Protein AF-A0A0B3XXM5-F1 (afdb_monomer_lite)

Sequence (116 aa):
MPNMNGYQATRAIRAGKAGMMHVNVPIIAMTANAMLGEKEKCLEAGMNDFATKPIIADVLIPKVRQWLVHQVTSLVSTDIIGIQSPALENAKQGIYDENNPPLVDSLLSAIDNEVK

pLDDT: mean 74.06, std 16.95, range [35.16, 96.19]

Secondary structure (DSSP, 8-state):
--SS-HHHHHHHHHTTTT-GGGGG---EEEES---TTHHHHHHHTT--EEEESSP-HHHHHHHHHHHHHHHHHHHHHHHHTT---HHHHHHHTT--BTTB-THHHHHHHHHHHH--

InterPro domains:
  IPR001789 Signal transduction response regulator, receiver domain [PF00072] (1-64)
  IPR001789 Signal transduction response regulator, receiver domain [PS50110] (1-68)
  IPR011006 CheY-like superfamily [SSF52172] (1-68)

Structure (mmCIF, N/CA/C/O backbone):
data_AF-A0A0B3XXM5-F1
#
_entry.id   AF-A0A0B3XXM5-F1
#
loop_
_atom_site.group_PDB
_atom_site.id
_atom_site.type_symbol
_atom_site.label_atom_id
_atom_site.label_alt_id
_atom_site.label_comp_id
_atom_site.label_asym_id
_atom_site.label_entity_id
_atom_site.label_seq_id
_atom_site.pdbx_PDB_ins_code
_atom_site.Cartn_x
_atom_site.Cartn_y
_atom_site.Cartn_z
_atom_site.occupancy
_atom_site.B_iso_or_equiv
_atom_site.auth_seq_id
_atom_site.auth_comp_id
_atom_site.auth_asym_id
_atom_site.auth_atom_id
_atom_site.pdbx_PDB_model_num
ATOM 1 N N . MET A 1 1 ? -10.243 2.191 -10.249 1.00 72.00 1 MET A N 1
ATOM 2 C CA . MET A 1 1 ? -9.319 2.369 -11.385 1.00 72.00 1 MET A CA 1
ATOM 3 C C . MET A 1 1 ? -9.925 1.654 -12.586 1.00 72.00 1 MET A C 1
ATOM 5 O O . MET A 1 1 ? -10.217 0.474 -12.437 1.00 72.00 1 MET A O 1
ATOM 9 N N . PRO A 1 2 ? -10.203 2.356 -13.698 1.00 68.19 2 PRO A N 1
ATOM 10 C CA . PRO A 1 2 ? -10.984 1.807 -14.814 1.00 68.19 2 PRO A CA 1
ATOM 11 C C . PRO A 1 2 ? -10.214 0.813 -15.701 1.00 68.19 2 PRO A C 1
ATOM 13 O O . PRO A 1 2 ? -10.811 -0.143 -16.173 1.00 68.19 2 PRO A O 1
ATOM 16 N N . ASN A 1 3 ? -8.897 0.990 -15.879 1.00 86.56 3 ASN A N 1
ATOM 17 C CA . ASN A 1 3 ? -8.110 0.201 -16.847 1.00 86.56 3 ASN A CA 1
ATOM 18 C C . ASN A 1 3 ? -7.186 -0.852 -16.209 1.00 86.56 3 ASN A C 1
ATOM 20 O O . ASN A 1 3 ? -6.721 -1.763 -16.885 1.00 86.56 3 ASN A O 1
ATOM 24 N N . MET A 1 4 ? -6.877 -0.712 -14.920 1.00 89.25 4 MET A N 1
ATOM 25 C CA . MET A 1 4 ? -5.935 -1.566 -14.196 1.00 89.25 4 MET A CA 1
ATOM 26 C C . MET A 1 4 ? -6.373 -1.661 -12.741 1.00 89.25 4 MET A C 1
ATOM 28 O O . MET A 1 4 ? -6.738 -0.648 -12.148 1.00 89.25 4 MET A O 1
ATOM 32 N N . ASN A 1 5 ? -6.349 -2.851 -12.149 1.00 91.56 5 ASN A N 1
ATOM 33 C CA . ASN A 1 5 ? -6.672 -3.002 -10.730 1.00 91.56 5 ASN A CA 1
ATOM 34 C C . ASN A 1 5 ? -5.430 -2.848 -9.832 1.00 91.56 5 ASN A C 1
ATOM 36 O O . ASN A 1 5 ? -4.294 -2.862 -10.304 1.00 91.56 5 ASN A O 1
ATOM 40 N N . GLY A 1 6 ? -5.655 -2.701 -8.521 1.00 91.62 6 GLY A N 1
ATOM 41 C CA . GLY A 1 6 ? -4.580 -2.506 -7.540 1.00 91.62 6 GLY A CA 1
ATOM 42 C C . GLY A 1 6 ? -3.548 -3.629 -7.559 1.00 91.62 6 GLY A C 1
ATOM 43 O O . GLY A 1 6 ? -2.356 -3.358 -7.557 1.00 91.62 6 GLY A O 1
ATOM 44 N N . TYR A 1 7 ? -3.990 -4.881 -7.680 1.00 92.81 7 TYR A N 1
ATOM 45 C CA . TYR A 1 7 ? -3.093 -6.036 -7.728 1.00 92.81 7 TYR A CA 1
ATOM 46 C C . TYR A 1 7 ? -2.174 -6.026 -8.955 1.00 92.81 7 TYR A C 1
ATOM 48 O O . TYR A 1 7 ? -0.988 -6.331 -8.850 1.00 92.81 7 TYR A O 1
ATOM 56 N N . GLN A 1 8 ? -2.707 -5.675 -10.128 1.00 94.94 8 GLN A N 1
ATOM 57 C CA . GLN A 1 8 ? -1.922 -5.529 -11.356 1.00 94.94 8 GLN A CA 1
ATOM 58 C C . GLN A 1 8 ? -0.911 -4.386 -11.235 1.00 94.94 8 GLN A C 1
ATOM 60 O O . GLN A 1 8 ? 0.246 -4.570 -11.610 1.00 94.94 8 GLN A O 1
ATOM 65 N N . ALA A 1 9 ? -1.327 -3.249 -10.671 1.00 95.06 9 ALA A N 1
ATOM 66 C CA . ALA A 1 9 ? -0.449 -2.107 -10.437 1.00 95.06 9 ALA A CA 1
ATOM 67 C C . ALA A 1 9 ? 0.702 -2.470 -9.486 1.00 95.06 9 ALA A C 1
ATOM 69 O O . ALA A 1 9 ? 1.863 -2.234 -9.811 1.00 95.06 9 ALA A O 1
ATOM 70 N N . THR A 1 10 ? 0.405 -3.130 -8.362 1.00 95.81 10 THR A N 1
ATOM 71 C CA . THR A 1 10 ? 1.423 -3.608 -7.416 1.00 95.81 10 THR A CA 1
ATOM 72 C C . THR A 1 10 ? 2.409 -4.549 -8.093 1.00 95.81 10 THR A C 1
ATOM 74 O O . THR A 1 10 ? 3.611 -4.311 -8.022 1.00 95.81 10 THR A O 1
ATOM 77 N N . ARG A 1 11 ? 1.933 -5.562 -8.828 1.00 96.19 11 ARG A N 1
ATOM 78 C CA . ARG A 1 11 ? 2.827 -6.480 -9.551 1.00 96.19 11 ARG A CA 1
ATOM 79 C C . ARG A 1 11 ? 3.693 -5.763 -10.585 1.00 96.19 11 ARG A C 1
ATOM 81 O O . ARG A 1 11 ? 4.858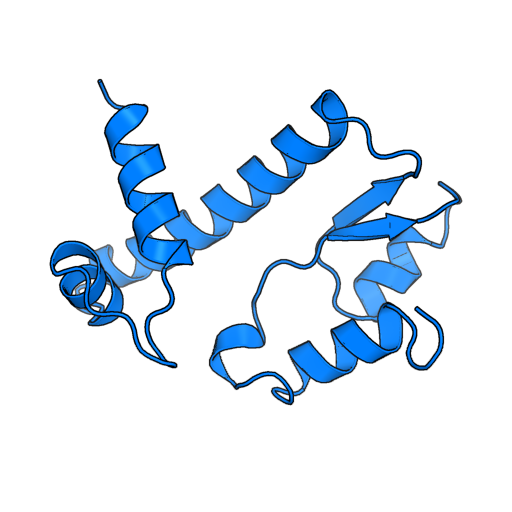 -6.108 -10.737 1.00 96.19 11 ARG A O 1
ATOM 88 N N . ALA A 1 12 ? 3.156 -4.758 -11.276 1.00 95.62 12 ALA A N 1
ATOM 89 C CA . ALA A 1 12 ? 3.925 -3.953 -12.221 1.00 95.62 12 ALA A CA 1
ATOM 90 C C . ALA A 1 12 ? 5.038 -3.150 -11.526 1.00 95.62 12 ALA A C 1
ATOM 92 O O . ALA A 1 12 ? 6.164 -3.131 -12.022 1.00 95.62 12 ALA A O 1
ATOM 93 N N . ILE A 1 13 ? 4.748 -2.545 -10.369 1.00 94.75 13 ILE A N 1
ATOM 94 C CA . ILE A 1 13 ? 5.740 -1.828 -9.553 1.00 94.75 13 ILE A CA 1
ATOM 95 C C . ILE A 1 13 ? 6.829 -2.790 -9.066 1.00 94.75 13 ILE A C 1
ATOM 97 O O . ILE A 1 13 ? 8.009 -2.514 -9.260 1.00 94.75 13 ILE A O 1
ATOM 101 N N . ARG A 1 14 ? 6.449 -3.954 -8.517 1.00 95.38 14 ARG A N 1
ATOM 102 C CA . ARG A 1 14 ? 7.401 -4.991 -8.073 1.00 95.38 14 ARG A CA 1
ATOM 103 C 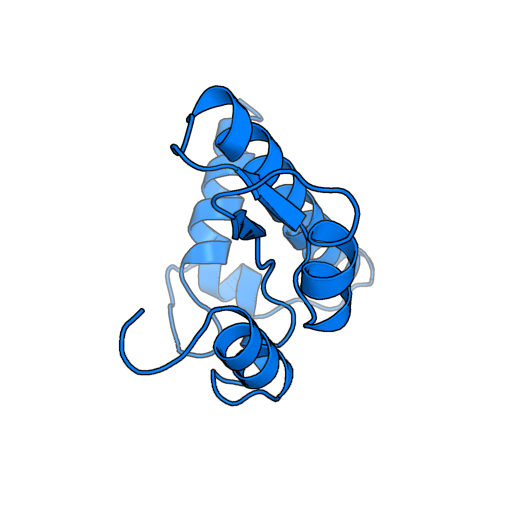C . ARG A 1 14 ? 8.253 -5.552 -9.213 1.00 95.38 14 ARG A C 1
ATOM 105 O O . ARG A 1 14 ? 9.387 -5.942 -8.982 1.00 95.38 14 ARG A O 1
ATOM 112 N N . ALA A 1 15 ? 7.741 -5.543 -10.442 1.00 96.12 15 ALA A N 1
ATOM 113 C CA . ALA A 1 15 ? 8.485 -5.920 -11.642 1.00 96.12 15 ALA A CA 1
ATOM 114 C C . ALA A 1 15 ? 9.361 -4.785 -12.218 1.00 96.12 15 ALA A C 1
ATOM 116 O O . ALA A 1 15 ? 9.892 -4.933 -13.315 1.00 96.12 15 ALA A O 1
ATOM 117 N N . GLY A 1 16 ? 9.468 -3.636 -11.540 1.00 93.56 16 GLY A N 1
ATOM 118 C CA . GLY A 1 16 ? 10.309 -2.515 -11.968 1.00 93.56 16 GLY A CA 1
ATOM 119 C C . GLY A 1 16 ? 9.729 -1.678 -13.109 1.00 93.56 16 GLY A C 1
ATOM 120 O O . GLY A 1 16 ? 10.410 -0.791 -13.616 1.00 93.56 16 GLY A O 1
ATOM 121 N N . LYS A 1 17 ? 8.462 -1.884 -13.504 1.00 93.38 17 LYS A N 1
ATOM 122 C CA . LYS A 1 17 ? 7.824 -1.095 -14.580 1.00 93.38 17 LYS A CA 1
ATOM 123 C C . LYS A 1 17 ? 7.617 0.376 -14.213 1.00 93.38 17 LYS A C 1
ATOM 125 O O . LYS A 1 17 ? 7.402 1.194 -15.097 1.00 93.38 17 LYS A O 1
ATOM 130 N N . ALA A 1 18 ? 7.668 0.690 -12.922 1.00 87.56 18 ALA A N 1
ATOM 131 C CA . ALA A 1 18 ? 7.666 2.053 -12.402 1.00 87.56 18 ALA A CA 1
ATOM 132 C C . ALA A 1 18 ? 9.091 2.606 -12.176 1.00 87.56 18 ALA A C 1
ATOM 134 O O . ALA A 1 18 ? 9.235 3.654 -11.562 1.00 87.56 18 ALA A O 1
ATOM 135 N N . GLY A 1 19 ? 10.139 1.905 -12.625 1.00 86.31 19 GLY A N 1
ATOM 136 C CA . GLY A 1 19 ? 11.543 2.187 -12.309 1.00 86.31 19 GLY A CA 1
ATOM 137 C C . GLY A 1 19 ? 12.075 1.274 -11.200 1.00 86.31 19 GLY A C 1
ATOM 138 O O . GLY A 1 19 ? 11.371 0.980 -10.231 1.00 86.31 19 GLY A O 1
ATOM 139 N N . MET A 1 20 ? 13.323 0.812 -11.339 1.00 85.06 20 MET A N 1
ATOM 140 C CA . MET A 1 20 ? 13.923 -0.199 -10.448 1.00 85.06 20 MET A CA 1
ATOM 141 C C . MET A 1 20 ? 13.989 0.240 -8.983 1.00 85.06 20 MET A C 1
ATOM 143 O O . MET A 1 20 ? 13.786 -0.566 -8.081 1.00 85.06 20 MET A O 1
ATOM 147 N N . MET A 1 21 ? 14.186 1.528 -8.731 1.00 79.50 21 MET A N 1
ATOM 148 C CA . MET A 1 21 ? 14.174 2.093 -7.381 1.00 79.50 21 MET A CA 1
ATOM 149 C C . MET A 1 21 ? 12.829 1.969 -6.650 1.00 79.50 21 MET A C 1
ATOM 151 O O . MET A 1 21 ? 12.790 1.926 -5.423 1.00 79.50 21 MET A O 1
ATOM 155 N N . HIS A 1 22 ? 11.715 1.887 -7.383 1.00 84.94 22 HIS A N 1
ATOM 156 C CA . HIS A 1 22 ? 10.376 1.820 -6.800 1.00 84.94 22 HIS A CA 1
ATOM 157 C C . HIS A 1 22 ? 9.947 0.384 -6.492 1.00 84.94 22 HIS A C 1
ATOM 159 O O . HIS A 1 22 ? 8.898 0.180 -5.884 1.00 84.94 22 HIS A O 1
ATOM 165 N N . VAL A 1 23 ? 10.752 -0.622 -6.854 1.00 89.12 23 VAL A N 1
ATOM 166 C CA . VAL A 1 23 ? 10.442 -2.041 -6.614 1.00 89.12 23 VAL A CA 1
ATOM 167 C C . VAL A 1 23 ? 10.128 -2.309 -5.145 1.00 89.12 23 VAL A C 1
ATOM 169 O O . VAL A 1 23 ? 9.231 -3.095 -4.860 1.00 89.12 23 VAL A O 1
ATOM 172 N N . ASN A 1 24 ? 10.770 -1.597 -4.217 1.00 86.81 24 ASN A N 1
ATOM 173 C CA . ASN A 1 24 ? 10.582 -1.776 -2.775 1.00 86.81 24 ASN A CA 1
ATOM 174 C C . ASN A 1 24 ? 9.731 -0.682 -2.114 1.00 86.81 24 ASN A C 1
ATOM 176 O O . ASN A 1 24 ? 9.670 -0.621 -0.888 1.00 86.81 24 ASN A O 1
ATOM 180 N N . VAL A 1 25 ? 9.059 0.183 -2.886 1.00 88.31 25 VAL A N 1
ATOM 181 C CA . VAL A 1 25 ? 8.204 1.226 -2.301 1.00 88.31 25 VAL A CA 1
ATOM 182 C C . VAL A 1 25 ? 7.098 0.587 -1.442 1.00 88.31 25 VAL A C 1
ATOM 184 O O . VAL A 1 25 ? 6.472 -0.382 -1.898 1.00 88.31 25 VAL A O 1
ATOM 187 N N . PRO A 1 26 ? 6.831 1.075 -0.217 1.00 91.12 26 PRO A N 1
ATOM 188 C CA . PRO A 1 26 ? 5.723 0.572 0.582 1.00 91.12 26 PRO A CA 1
ATOM 189 C C . PRO A 1 26 ? 4.382 0.829 -0.114 1.00 91.12 26 PRO A C 1
ATOM 191 O O . PRO A 1 26 ? 4.088 1.949 -0.526 1.00 91.12 26 PRO A O 1
ATOM 194 N N . ILE A 1 27 ? 3.559 -0.211 -0.247 1.00 93.62 27 ILE A N 1
ATOM 195 C CA . ILE A 1 27 ? 2.233 -0.137 -0.870 1.00 93.62 27 ILE A CA 1
ATOM 196 C C . ILE A 1 27 ? 1.184 -0.555 0.159 1.00 93.62 27 ILE A C 1
ATOM 198 O O . ILE A 1 27 ? 1.149 -1.713 0.575 1.00 93.62 27 ILE A O 1
ATOM 202 N N . ILE A 1 28 ? 0.310 0.378 0.539 1.00 92.44 28 ILE A N 1
ATOM 203 C CA . ILE A 1 28 ? -0.838 0.123 1.419 1.00 92.44 28 ILE A CA 1
ATOM 204 C C . ILE A 1 28 ? -2.090 -0.003 0.546 1.00 92.44 28 ILE A C 1
ATOM 206 O O . ILE A 1 28 ? -2.495 0.943 -0.132 1.00 92.44 28 ILE A O 1
ATOM 210 N N . ALA A 1 29 ? -2.705 -1.181 0.544 1.00 91.69 29 ALA A N 1
ATOM 211 C CA . ALA A 1 29 ? -3.940 -1.445 -0.177 1.00 91.69 29 ALA A CA 1
ATOM 212 C C . ALA A 1 29 ? -5.105 -0.655 0.428 1.00 91.69 29 ALA A C 1
ATOM 214 O O . ALA A 1 29 ? -5.230 -0.565 1.644 1.00 91.69 29 ALA A O 1
ATOM 215 N N . MET A 1 30 ? -6.019 -0.157 -0.403 1.00 89.31 30 MET A N 1
ATOM 216 C CA . MET A 1 30 ? -7.298 0.375 0.073 1.00 89.31 30 MET A CA 1
ATOM 217 C C . MET A 1 30 ? -8.435 -0.527 -0.383 1.00 89.31 30 MET A C 1
ATOM 219 O O . MET A 1 30 ? -8.810 -0.508 -1.560 1.00 89.31 30 MET A O 1
ATOM 223 N N . THR A 1 31 ? -8.998 -1.289 0.546 1.00 83.19 31 THR A N 1
ATOM 224 C CA . THR A 1 31 ? -10.067 -2.253 0.268 1.00 83.19 31 THR A CA 1
ATOM 225 C C . THR A 1 31 ? -11.434 -1.731 0.715 1.00 83.19 31 THR A C 1
ATOM 227 O O . THR A 1 31 ? -11.538 -0.968 1.667 1.00 83.19 31 THR A O 1
ATOM 230 N N . ALA A 1 32 ? -12.500 -2.106 0.005 1.00 80.44 32 ALA A N 1
ATOM 231 C CA . ALA A 1 32 ? -13.873 -1.839 0.436 1.00 80.44 32 ALA A CA 1
ATOM 232 C C . ALA A 1 32 ? -14.374 -2.846 1.488 1.00 80.44 32 ALA A C 1
ATOM 234 O O . ALA A 1 32 ? -15.425 -2.616 2.078 1.00 80.44 32 ALA A O 1
ATOM 235 N N . ASN A 1 33 ? -13.652 -3.946 1.716 1.00 68.62 33 ASN A N 1
ATOM 236 C CA . ASN A 1 33 ? -14.068 -5.029 2.596 1.00 68.62 33 ASN A CA 1
ATOM 237 C C . ASN A 1 33 ? -12.928 -5.407 3.561 1.00 68.62 33 ASN A C 1
ATOM 239 O O . ASN A 1 33 ? -11.762 -5.178 3.276 1.00 68.62 33 ASN A O 1
ATOM 243 N N . ALA A 1 34 ? -13.245 -5.924 4.746 1.00 68.25 34 ALA A N 1
ATOM 244 C CA . ALA A 1 34 ? -12.242 -6.305 5.756 1.00 68.25 34 ALA A CA 1
ATOM 245 C C . ALA A 1 34 ? -12.147 -7.829 5.920 1.00 68.25 34 ALA A C 1
ATOM 247 O O . ALA A 1 34 ? -11.768 -8.329 6.978 1.00 68.25 34 ALA A O 1
ATOM 248 N N . MET A 1 35 ? -12.591 -8.574 4.906 1.00 71.56 35 MET A N 1
ATOM 249 C CA . MET A 1 35 ? -12.788 -10.013 5.025 1.00 71.56 35 MET A CA 1
ATOM 250 C C . MET A 1 35 ? -11.461 -10.766 5.145 1.00 71.56 35 MET A C 1
ATOM 252 O O . MET A 1 35 ? -10.476 -10.455 4.471 1.00 71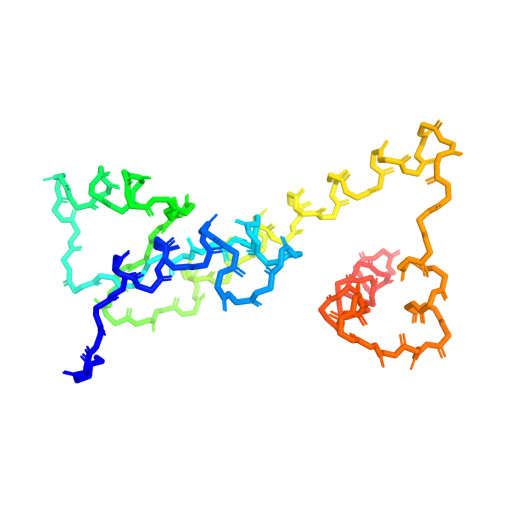.56 35 MET A O 1
ATOM 256 N N . LEU A 1 36 ? -11.485 -11.810 5.976 1.00 66.88 36 LEU A N 1
ATOM 257 C CA . LEU A 1 36 ? -10.441 -12.829 6.063 1.00 66.88 36 LEU A CA 1
ATOM 258 C C . LEU A 1 36 ? -10.201 -13.394 4.647 1.00 66.88 36 LEU A C 1
ATOM 260 O O . LEU A 1 36 ? -11.145 -13.861 4.010 1.00 66.88 36 LEU A O 1
ATOM 264 N N . GLY A 1 37 ? -8.985 -13.289 4.110 1.00 78.62 37 GLY A N 1
ATOM 265 C CA . GLY A 1 37 ? -8.652 -13.654 2.727 1.00 78.62 37 GLY A CA 1
ATOM 266 C C . GLY A 1 37 ? -8.266 -12.472 1.831 1.00 78.62 37 GLY A C 1
ATOM 267 O O . GLY A 1 37 ? -7.504 -12.650 0.880 1.00 78.62 37 GLY A O 1
ATOM 268 N N . GLU A 1 38 ? -8.761 -11.254 2.087 1.00 83.31 38 GLU A N 1
ATOM 269 C CA . GLU A 1 38 ? -8.325 -10.084 1.305 1.00 83.31 38 GLU A CA 1
ATOM 270 C C . GLU A 1 38 ? -6.923 -9.627 1.687 1.00 83.31 38 GLU A C 1
ATOM 272 O O . GLU A 1 38 ? -6.151 -9.221 0.816 1.00 83.31 38 GLU A O 1
ATOM 277 N N . LYS A 1 39 ? -6.574 -9.745 2.971 1.00 83.25 39 LYS A N 1
ATOM 278 C CA . LYS A 1 39 ? -5.221 -9.474 3.454 1.00 83.25 39 LYS A CA 1
ATOM 279 C C . LYS A 1 39 ? -4.211 -10.366 2.734 1.00 83.25 39 LYS A C 1
ATOM 281 O O . LYS A 1 39 ? -3.223 -9.864 2.210 1.00 83.25 39 LYS A O 1
ATOM 286 N N . GLU A 1 40 ? -4.489 -11.661 2.659 1.00 87.88 40 GLU A N 1
ATOM 287 C CA . GLU A 1 40 ? -3.642 -12.665 2.020 1.00 87.88 40 GLU A CA 1
ATOM 288 C C . GLU A 1 40 ? -3.444 -12.344 0.535 1.00 87.88 40 GLU A C 1
ATOM 290 O O . GLU A 1 40 ? -2.309 -12.249 0.079 1.00 87.88 40 GLU A O 1
ATOM 295 N N . LYS A 1 41 ? -4.522 -12.030 -0.194 1.00 89.50 41 LYS A N 1
ATOM 296 C CA . LYS A 1 41 ? -4.443 -11.630 -1.612 1.00 89.50 41 LYS A CA 1
ATOM 297 C C . LYS A 1 41 ? -3.619 -10.360 -1.836 1.00 89.50 41 LYS A C 1
ATOM 299 O O . LYS A 1 41 ? -2.919 -10.244 -2.842 1.00 89.50 41 LYS A O 1
ATOM 304 N N . CYS A 1 42 ? -3.718 -9.383 -0.934 1.00 90.31 42 CYS A N 1
ATOM 305 C CA . CYS A 1 42 ? -2.907 -8.166 -0.991 1.00 90.31 42 CYS A CA 1
ATOM 306 C C . CYS A 1 42 ? -1.421 -8.480 -0.787 1.00 90.31 42 CYS A C 1
ATOM 308 O O . CYS A 1 42 ? -0.590 -8.013 -1.569 1.00 90.31 42 CYS A O 1
ATOM 310 N N . LEU A 1 43 ? -1.096 -9.311 0.205 1.00 89.38 43 LEU A N 1
ATOM 311 C CA . LEU A 1 43 ? 0.277 -9.740 0.477 1.00 89.38 43 LEU A CA 1
ATOM 312 C C . LEU A 1 43 ? 0.856 -10.557 -0.689 1.00 89.38 43 LEU A C 1
ATOM 314 O O . LEU A 1 43 ? 1.954 -10.260 -1.150 1.00 89.38 43 LEU A O 1
ATOM 318 N N . GLU A 1 44 ? 0.098 -11.509 -1.240 1.00 92.75 44 GLU A N 1
ATOM 319 C CA . GLU A 1 44 ? 0.494 -12.309 -2.411 1.00 92.75 44 GLU A CA 1
ATOM 320 C C . GLU A 1 44 ? 0.756 -11.452 -3.656 1.00 92.75 44 GLU A C 1
ATOM 322 O O . GLU A 1 44 ? 1.632 -11.756 -4.465 1.00 92.75 44 GLU A O 1
ATOM 327 N N . ALA A 1 45 ? 0.020 -10.350 -3.824 1.00 93.88 45 ALA A N 1
ATOM 328 C CA . ALA A 1 45 ? 0.265 -9.408 -4.911 1.00 93.88 45 ALA A CA 1
ATOM 329 C C . ALA A 1 45 ? 1.514 -8.533 -4.698 1.00 93.88 45 ALA A C 1
ATOM 331 O O . ALA A 1 45 ? 1.912 -7.835 -5.634 1.00 93.88 45 ALA A O 1
ATOM 332 N N . GLY A 1 46 ? 2.117 -8.560 -3.505 1.00 93.81 46 GLY A N 1
ATOM 333 C CA . GLY A 1 46 ? 3.305 -7.791 -3.133 1.00 93.81 46 GLY A CA 1
ATOM 334 C C . GLY A 1 46 ? 3.013 -6.476 -2.402 1.00 93.81 46 GLY A C 1
ATOM 335 O O . GLY A 1 46 ? 3.876 -5.594 -2.385 1.00 93.81 46 GLY A O 1
ATOM 336 N N . MET A 1 47 ? 1.809 -6.301 -1.848 1.00 95.12 47 MET A N 1
ATOM 337 C CA . MET A 1 47 ? 1.468 -5.145 -1.008 1.00 95.12 47 MET A CA 1
ATOM 338 C C . MET A 1 47 ? 1.996 -5.351 0.415 1.00 95.12 47 MET A C 1
ATOM 340 O O . MET A 1 47 ? 2.166 -6.478 0.869 1.00 95.12 47 MET A O 1
ATOM 344 N N . ASN A 1 48 ? 2.256 -4.256 1.118 1.00 94.19 48 ASN A N 1
ATOM 345 C CA . ASN A 1 48 ? 2.862 -4.260 2.447 1.00 94.19 48 ASN A CA 1
ATOM 346 C C . ASN A 1 48 ? 1.807 -4.293 3.558 1.00 94.19 48 ASN A C 1
ATOM 348 O O . ASN A 1 48 ? 2.000 -4.926 4.592 1.00 94.19 48 ASN A O 1
ATOM 352 N N . ASP A 1 49 ? 0.689 -3.605 3.342 1.00 91.25 49 ASP A N 1
ATOM 353 C CA . ASP A 1 49 ? -0.388 -3.478 4.319 1.00 91.25 49 ASP A CA 1
ATOM 354 C C . ASP A 1 49 ? -1.707 -3.148 3.608 1.00 91.25 49 ASP A C 1
ATOM 356 O O . ASP A 1 49 ? -1.760 -3.041 2.381 1.00 91.25 49 ASP A O 1
ATOM 360 N N . PHE A 1 50 ? -2.781 -2.980 4.371 1.00 89.38 50 PHE A N 1
ATOM 361 C CA . PHE A 1 50 ? -4.092 -2.598 3.882 1.00 89.38 50 PHE A CA 1
ATOM 362 C C . PHE A 1 50 ? -4.825 -1.684 4.873 1.00 89.38 50 PHE A C 1
ATOM 364 O O . PHE A 1 50 ? -4.608 -1.720 6.085 1.00 89.38 50 PHE A O 1
ATOM 371 N N . ALA A 1 51 ? -5.732 -0.876 4.339 1.00 88.75 51 ALA A N 1
ATOM 372 C CA . ALA A 1 51 ? -6.687 -0.054 5.060 1.00 88.75 51 ALA A CA 1
ATOM 373 C C . ALA A 1 51 ? -8.068 -0.209 4.413 1.00 88.75 51 ALA A C 1
ATOM 375 O O . ALA A 1 51 ? -8.192 -0.344 3.191 1.00 88.75 51 ALA A O 1
ATOM 376 N N . THR A 1 52 ? -9.116 -0.211 5.228 1.00 89.06 52 THR A N 1
ATOM 377 C CA . THR A 1 52 ? -10.492 -0.274 4.738 1.00 89.06 52 THR A CA 1
ATOM 378 C C . THR A 1 52 ? -10.969 1.104 4.292 1.00 89.06 52 THR A C 1
ATOM 380 O O . THR A 1 52 ? -10.479 2.138 4.744 1.00 89.06 52 THR A O 1
ATOM 383 N N . LYS A 1 53 ? -11.931 1.116 3.373 1.00 86.81 53 LYS A N 1
ATOM 384 C CA . LYS A 1 53 ? -12.690 2.303 2.991 1.00 86.81 53 LYS A CA 1
ATOM 385 C C . LYS A 1 53 ? -13.930 2.422 3.887 1.00 86.81 53 LYS A C 1
ATOM 387 O O . LYS A 1 53 ? -14.507 1.391 4.230 1.00 86.81 53 LYS A O 1
ATOM 392 N N . PRO A 1 54 ? -14.390 3.645 4.202 1.00 88.75 54 PRO A N 1
ATOM 393 C CA . PRO A 1 54 ? -13.822 4.940 3.805 1.00 88.75 54 PRO A CA 1
ATOM 394 C C . PRO A 1 54 ? -12.470 5.227 4.477 1.00 88.75 54 PRO A C 1
ATOM 396 O O . PRO A 1 54 ? -12.155 4.649 5.509 1.00 88.75 54 PRO A O 1
ATOM 399 N N . ILE A 1 55 ? -11.661 6.105 3.874 1.00 84.31 55 ILE A N 1
ATOM 400 C CA . ILE A 1 55 ? -10.356 6.478 4.438 1.00 84.31 55 ILE A CA 1
ATOM 401 C C . ILE A 1 55 ? -10.589 7.303 5.702 1.00 84.31 55 ILE A C 1
ATOM 403 O O . ILE A 1 55 ? -11.187 8.376 5.640 1.00 84.31 55 ILE A O 1
ATOM 407 N N . ILE A 1 56 ? -10.076 6.814 6.827 1.00 87.31 56 ILE A N 1
ATOM 408 C CA . ILE A 1 56 ? -10.097 7.510 8.113 1.00 87.31 56 ILE A CA 1
ATOM 409 C C . ILE A 1 56 ? -8.657 7.893 8.450 1.00 87.31 56 ILE A C 1
ATOM 411 O O . ILE A 1 56 ? -7.788 7.021 8.526 1.00 87.31 56 ILE A O 1
ATOM 415 N N . ALA A 1 57 ? -8.401 9.191 8.628 1.00 84.06 57 ALA A N 1
ATOM 416 C CA . ALA A 1 57 ? -7.060 9.725 8.870 1.00 84.06 57 ALA A CA 1
ATOM 417 C C . ALA A 1 57 ? -6.383 9.052 10.075 1.00 84.06 57 ALA A C 1
ATOM 419 O O . ALA A 1 57 ? -5.257 8.577 9.950 1.00 84.06 57 ALA A O 1
ATOM 420 N N . ASP A 1 58 ? -7.115 8.893 11.178 1.00 84.44 58 ASP A N 1
ATOM 421 C CA . ASP A 1 58 ? -6.621 8.276 12.418 1.00 84.44 58 ASP A CA 1
ATOM 422 C C . ASP A 1 58 ? -6.207 6.805 12.253 1.00 84.44 58 ASP A C 1
ATOM 424 O O . ASP A 1 58 ? -5.428 6.284 13.045 1.00 84.44 58 ASP A O 1
ATOM 428 N N . VAL A 1 59 ? -6.690 6.129 11.205 1.00 83.06 59 VAL A N 1
ATOM 429 C CA . VAL A 1 59 ? -6.316 4.744 10.875 1.00 83.06 59 VAL A CA 1
ATOM 430 C C . VAL A 1 59 ? -5.170 4.704 9.863 1.00 83.06 59 VAL A C 1
ATOM 432 O O . VAL A 1 59 ? -4.283 3.854 9.956 1.00 83.06 59 VAL A O 1
ATOM 435 N N . LEU A 1 60 ? -5.172 5.611 8.883 1.00 85.56 60 LEU A N 1
ATOM 436 C CA . LEU A 1 60 ? -4.184 5.616 7.805 1.00 85.56 60 LEU A CA 1
ATOM 437 C C . LEU A 1 60 ? -2.845 6.227 8.238 1.00 85.56 60 LEU A C 1
ATOM 439 O O . LEU A 1 60 ? -1.797 5.685 7.890 1.00 85.56 60 LEU A O 1
ATOM 443 N N . ILE A 1 61 ? -2.864 7.322 9.005 1.00 85.56 61 ILE A N 1
ATOM 444 C CA . ILE A 1 61 ? -1.656 8.042 9.436 1.00 85.56 61 ILE A CA 1
ATOM 445 C C . ILE A 1 61 ? -0.695 7.127 10.214 1.00 85.56 61 ILE A C 1
ATOM 447 O O . ILE A 1 61 ? 0.485 7.100 9.854 1.00 85.56 61 ILE A O 1
ATOM 451 N N . PRO A 1 62 ? -1.138 6.326 11.207 1.00 85.25 62 PRO A N 1
ATOM 452 C CA . PRO A 1 62 ? -0.238 5.418 11.919 1.00 85.25 62 PRO A CA 1
ATOM 453 C C . PRO A 1 62 ? 0.418 4.379 11.005 1.00 85.25 62 PRO A C 1
ATOM 455 O O . PRO A 1 62 ? 1.611 4.113 11.137 1.00 85.25 62 PRO A O 1
ATOM 458 N N . LYS A 1 63 ? -0.332 3.834 10.037 1.00 88.31 63 LYS A N 1
ATOM 459 C CA . LYS A 1 63 ? 0.198 2.876 9.055 1.00 88.31 63 LYS A CA 1
ATOM 460 C C . LYS A 1 63 ? 1.254 3.525 8.170 1.00 88.31 63 LYS A C 1
ATOM 462 O O . LYS A 1 63 ? 2.341 2.980 8.010 1.00 88.31 63 LYS A O 1
ATOM 467 N N . VAL A 1 64 ? 0.962 4.707 7.626 1.00 86.44 64 VAL A N 1
ATOM 468 C CA . VAL A 1 64 ? 1.928 5.467 6.822 1.00 86.44 64 VAL A CA 1
ATOM 469 C C . VAL A 1 64 ? 3.191 5.740 7.637 1.00 86.44 64 VAL A C 1
ATOM 471 O O . VAL A 1 64 ? 4.281 5.430 7.170 1.00 86.44 64 VAL A O 1
ATOM 474 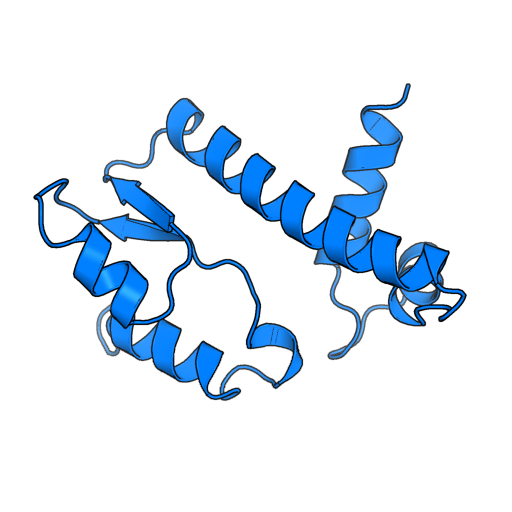N N . ARG A 1 65 ? 3.056 6.217 8.881 1.00 82.12 65 ARG A N 1
ATOM 475 C CA . ARG A 1 65 ? 4.195 6.468 9.775 1.00 82.12 65 ARG A CA 1
ATOM 476 C C . ARG A 1 65 ? 5.036 5.213 10.009 1.00 82.12 65 ARG A C 1
ATOM 478 O O . ARG A 1 65 ? 6.254 5.281 9.894 1.00 82.12 65 ARG A O 1
ATOM 485 N N . GLN A 1 66 ? 4.407 4.069 10.274 1.00 83.62 66 GLN A N 1
ATOM 486 C CA . GLN A 1 66 ? 5.106 2.794 10.453 1.00 83.62 66 GLN A CA 1
ATOM 487 C C . GLN A 1 66 ? 5.974 2.441 9.234 1.00 83.62 66 GLN A C 1
ATOM 489 O O . GLN A 1 66 ? 7.146 2.095 9.385 1.00 83.62 66 GLN A O 1
ATOM 494 N N . TRP A 1 67 ? 5.415 2.544 8.026 1.00 85.31 67 TRP A N 1
ATOM 495 C CA . TRP A 1 67 ? 6.145 2.216 6.800 1.00 85.31 67 TRP A CA 1
ATOM 496 C C . TRP A 1 67 ? 7.210 3.254 6.446 1.00 85.31 67 TRP A C 1
ATOM 498 O O . TRP A 1 67 ? 8.250 2.884 5.910 1.00 85.31 67 TRP A O 1
ATOM 508 N N . LEU A 1 68 ? 6.997 4.526 6.788 1.00 79.19 68 LEU A N 1
ATOM 509 C CA . LEU A 1 68 ? 8.006 5.575 6.640 1.00 79.19 68 LEU A CA 1
ATOM 510 C C . LEU A 1 68 ? 9.224 5.320 7.538 1.00 79.19 68 LEU A C 1
ATOM 512 O O . LEU A 1 68 ? 10.351 5.345 7.048 1.00 79.19 68 LEU A O 1
ATOM 516 N N . VAL A 1 69 ? 9.010 4.998 8.819 1.00 72.38 69 VAL A N 1
ATOM 517 C CA . VAL A 1 69 ? 10.103 4.678 9.756 1.00 72.38 69 VAL A CA 1
ATOM 518 C C . VAL A 1 69 ? 10.893 3.462 9.276 1.00 72.38 69 VAL A C 1
ATOM 520 O O . VAL A 1 69 ? 12.116 3.516 9.244 1.00 72.38 69 VAL A O 1
ATOM 523 N N . HIS A 1 70 ? 10.220 2.398 8.824 1.00 69.44 70 HIS A N 1
ATOM 524 C CA . HIS A 1 70 ? 10.898 1.205 8.304 1.00 69.44 70 HIS A CA 1
ATOM 525 C C . HIS A 1 70 ? 11.829 1.523 7.119 1.00 69.44 70 HIS A C 1
ATOM 527 O O . HIS A 1 70 ? 12.949 1.013 7.059 1.00 69.44 70 HIS A O 1
ATOM 533 N N . GLN A 1 71 ? 11.400 2.401 6.204 1.00 67.31 71 GLN A N 1
ATOM 534 C CA . GLN A 1 71 ? 12.239 2.840 5.084 1.00 67.31 71 GLN A CA 1
ATOM 535 C C . GLN A 1 71 ? 13.457 3.628 5.571 1.00 67.31 71 GLN A C 1
ATOM 537 O O . GLN A 1 71 ? 14.574 3.350 5.144 1.00 67.31 71 GLN A O 1
ATOM 542 N N . VAL A 1 72 ? 13.266 4.568 6.498 1.00 64.62 72 VAL A N 1
ATOM 543 C CA . VAL A 1 72 ? 14.363 5.381 7.040 1.00 64.62 72 VAL A CA 1
ATOM 544 C C . VAL A 1 72 ? 15.358 4.523 7.813 1.00 64.62 72 VAL A C 1
ATOM 546 O O . VAL A 1 72 ? 16.557 4.629 7.575 1.00 64.62 72 VAL A O 1
ATOM 549 N N . THR A 1 73 ? 14.899 3.637 8.700 1.00 62.84 73 THR A N 1
ATOM 550 C CA . THR A 1 73 ? 15.791 2.747 9.454 1.00 62.84 73 THR A CA 1
ATOM 551 C C . THR A 1 73 ? 16.615 1.867 8.514 1.00 62.84 73 THR A C 1
ATOM 553 O O . THR A 1 73 ? 17.810 1.689 8.747 1.00 62.84 73 THR A O 1
ATOM 556 N N . SER A 1 74 ? 16.024 1.375 7.419 1.00 62.66 74 SER A N 1
ATOM 557 C CA . SER A 1 74 ? 16.754 0.617 6.396 1.00 62.66 74 SER A CA 1
ATOM 558 C C . SER A 1 74 ? 17.835 1.452 5.695 1.00 62.66 74 SER A C 1
ATOM 560 O O . SER A 1 74 ? 18.911 0.932 5.404 1.00 62.66 74 SER A O 1
ATOM 562 N N . LEU A 1 75 ? 17.571 2.734 5.428 1.00 62.66 75 LEU A N 1
ATOM 563 C CA . LEU A 1 75 ? 18.530 3.644 4.792 1.00 62.66 75 LEU A CA 1
ATOM 564 C C . LEU A 1 75 ? 19.678 4.006 5.747 1.00 62.66 75 LEU A C 1
ATOM 566 O O . LEU A 1 75 ? 20.839 3.827 5.399 1.00 62.66 75 LEU A O 1
ATOM 570 N N . VAL A 1 76 ? 19.365 4.403 6.984 1.00 58.94 76 VAL A N 1
ATOM 571 C CA . VAL A 1 76 ? 20.363 4.791 8.001 1.00 58.94 76 VAL A CA 1
ATOM 572 C C . VAL A 1 76 ? 21.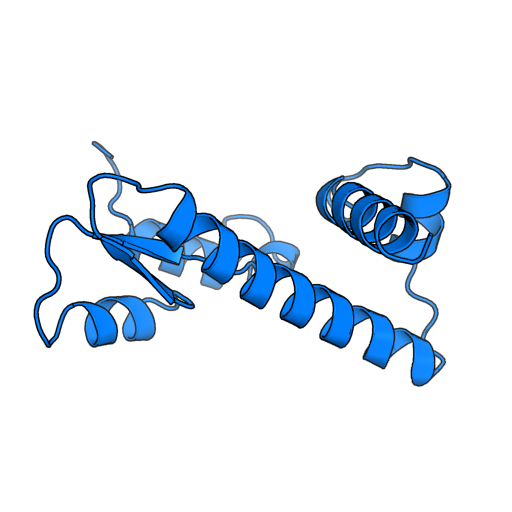255 3.613 8.399 1.00 58.94 76 VAL A C 1
ATOM 574 O O . VAL A 1 76 ? 22.453 3.780 8.613 1.00 58.94 76 VAL A O 1
ATOM 577 N N . SER A 1 77 ? 20.706 2.395 8.443 1.00 57.00 77 SER A N 1
ATOM 578 C CA . SER A 1 77 ? 21.506 1.187 8.698 1.00 57.00 77 SER A CA 1
ATOM 579 C C . SER A 1 77 ? 22.581 0.960 7.627 1.00 57.00 77 SER A C 1
ATOM 581 O O . SER A 1 77 ? 23.619 0.378 7.925 1.00 57.00 77 SER A O 1
ATOM 583 N N . THR A 1 78 ? 22.361 1.445 6.401 1.00 53.66 78 THR A N 1
ATOM 584 C CA . THR A 1 78 ? 23.330 1.359 5.296 1.00 53.66 78 THR A CA 1
ATOM 585 C C . THR A 1 78 ? 24.475 2.367 5.476 1.00 53.66 78 THR A C 1
ATOM 587 O O . THR A 1 78 ? 25.633 2.020 5.242 1.00 53.66 78 THR A O 1
ATOM 590 N N . ASP A 1 79 ? 24.182 3.565 5.996 1.00 49.16 79 ASP A N 1
ATOM 591 C CA . ASP A 1 79 ? 25.195 4.586 6.306 1.00 49.16 79 ASP A CA 1
ATOM 592 C C . ASP A 1 79 ? 26.062 4.212 7.523 1.00 49.16 79 ASP A C 1
ATOM 594 O O . ASP A 1 79 ? 27.269 4.455 7.516 1.00 49.16 79 ASP A O 1
ATOM 598 N N . ILE A 1 80 ? 25.493 3.565 8.554 1.00 50.72 80 ILE A N 1
ATOM 599 C CA . ILE A 1 80 ? 26.261 3.085 9.727 1.00 50.72 80 ILE A CA 1
ATOM 600 C C . ILE A 1 80 ? 27.318 2.040 9.319 1.00 50.72 80 ILE A C 1
ATOM 602 O O . ILE A 1 80 ? 28.369 1.942 9.951 1.00 50.72 80 ILE A O 1
ATOM 606 N N . ILE A 1 81 ? 27.084 1.301 8.229 1.00 50.19 81 ILE A N 1
ATOM 607 C CA . ILE A 1 81 ? 28.035 0.332 7.653 1.00 50.19 81 ILE A CA 1
ATOM 608 C C . ILE A 1 81 ? 29.151 1.041 6.840 1.00 50.19 81 ILE A C 1
ATOM 610 O O . ILE A 1 81 ? 30.074 0.396 6.346 1.00 50.19 81 ILE A O 1
ATOM 614 N N . GLY A 1 82 ? 29.135 2.377 6.746 1.00 47.50 82 GLY A N 1
ATOM 615 C CA . GLY A 1 82 ? 30.167 3.175 6.074 1.00 47.50 82 GLY A CA 1
ATOM 616 C C . GLY A 1 82 ? 29.983 3.296 4.560 1.00 47.50 82 GLY A C 1
ATOM 617 O O . GLY A 1 82 ? 30.895 3.745 3.866 1.00 47.50 82 GLY A O 1
ATOM 618 N N . ILE A 1 83 ? 28.817 2.917 4.033 1.00 45.75 83 ILE A N 1
ATOM 619 C CA . ILE A 1 83 ? 28.457 3.138 2.633 1.00 45.75 83 ILE A CA 1
ATOM 620 C C . ILE A 1 83 ? 27.777 4.505 2.566 1.00 45.75 83 ILE A C 1
ATOM 622 O O . ILE A 1 83 ? 26.591 4.604 2.848 1.00 45.75 83 ILE A O 1
ATOM 626 N N . GLN A 1 84 ? 28.524 5.562 2.227 1.00 52.28 84 GLN A N 1
ATOM 627 C CA . GLN A 1 84 ? 27.941 6.892 2.014 1.00 52.28 84 GLN A CA 1
ATOM 628 C C . GLN A 1 84 ? 26.857 6.810 0.933 1.00 52.28 84 GLN A C 1
ATOM 630 O O . GLN A 1 84 ? 27.170 6.527 -0.226 1.00 52.28 84 GLN A O 1
ATOM 635 N N . SER A 1 85 ? 25.594 7.047 1.296 1.00 53.88 85 SER 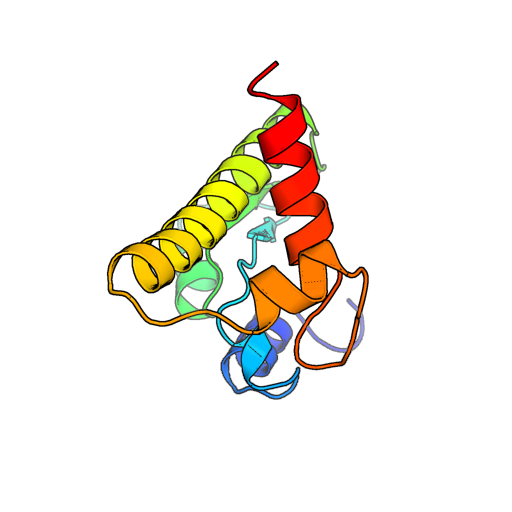A N 1
ATOM 636 C CA . SER A 1 85 ? 24.496 7.099 0.331 1.00 53.88 85 SER A CA 1
ATOM 637 C C . SER A 1 85 ? 24.474 8.450 -0.405 1.00 53.88 85 SER A C 1
ATOM 639 O O . SER A 1 85 ? 24.204 9.479 0.223 1.00 53.88 85 SER A O 1
ATOM 641 N N . PRO A 1 86 ? 24.677 8.487 -1.739 1.00 56.66 86 PRO A N 1
ATOM 642 C CA . PRO A 1 86 ? 24.593 9.723 -2.525 1.00 56.66 86 PRO A CA 1
ATOM 643 C C . PRO A 1 86 ? 23.222 10.403 -2.415 1.00 56.66 86 PRO A C 1
ATOM 645 O O . PRO A 1 86 ? 23.122 11.621 -2.521 1.00 56.66 86 PRO A O 1
ATOM 648 N N . ALA A 1 87 ? 22.167 9.625 -2.153 1.00 55.34 87 ALA A N 1
ATOM 649 C CA . ALA A 1 87 ? 20.811 10.130 -1.981 1.00 55.34 87 ALA A CA 1
ATOM 650 C C . ALA A 1 87 ? 20.672 11.044 -0.748 1.00 55.34 87 ALA A C 1
ATOM 652 O O . ALA A 1 87 ? 19.994 12.063 -0.825 1.00 55.34 87 ALA A O 1
ATOM 653 N N . LEU A 1 88 ? 21.352 10.741 0.370 1.00 55.44 88 LEU A N 1
ATOM 654 C CA . LEU A 1 88 ? 21.307 11.599 1.564 1.00 55.44 88 LEU A CA 1
ATOM 655 C C . LEU A 1 88 ? 22.063 12.921 1.376 1.00 55.44 88 LEU A C 1
ATOM 657 O O . LEU A 1 88 ? 21.633 13.948 1.897 1.00 55.44 88 LEU A O 1
ATOM 661 N N . GLU A 1 89 ? 23.179 12.916 0.647 1.00 60.59 89 GLU A N 1
ATOM 662 C CA . GLU A 1 89 ? 23.910 14.146 0.308 1.00 60.59 89 GLU A CA 1
ATOM 663 C C . GLU A 1 89 ? 23.110 15.015 -0.673 1.00 60.59 89 GLU A C 1
ATOM 665 O O . GLU A 1 89 ? 22.934 16.213 -0.444 1.00 60.59 89 GLU A O 1
ATOM 670 N N . ASN A 1 90 ? 22.542 14.403 -1.714 1.00 58.34 90 ASN A N 1
ATOM 671 C CA . ASN A 1 90 ? 21.727 15.100 -2.709 1.00 58.34 90 ASN A CA 1
ATOM 672 C C . ASN A 1 90 ? 20.437 15.677 -2.096 1.00 58.34 90 ASN A C 1
ATOM 674 O O . ASN A 1 90 ? 20.051 16.794 -2.438 1.00 58.34 90 ASN A O 1
ATOM 678 N N . ALA A 1 91 ? 19.825 14.966 -1.141 1.00 57.53 91 ALA A N 1
ATOM 679 C CA . ALA A 1 91 ? 18.694 15.440 -0.343 1.00 57.53 91 ALA A CA 1
ATOM 680 C C . ALA A 1 91 ? 19.021 16.719 0.445 1.00 57.53 91 ALA A C 1
ATOM 682 O O . ALA A 1 91 ? 18.316 17.722 0.368 1.00 57.53 91 ALA A O 1
ATOM 683 N N . LYS A 1 92 ? 20.154 16.742 1.162 1.00 60.09 92 LYS A N 1
ATOM 684 C CA . LYS A 1 92 ? 20.596 17.937 1.910 1.00 60.09 92 LYS A CA 1
ATOM 685 C C . LYS A 1 92 ? 20.830 19.153 1.009 1.00 60.09 92 LYS A C 1
ATOM 687 O O . LYS A 1 92 ? 20.744 20.285 1.479 1.00 60.09 92 LYS A O 1
ATOM 692 N N . GLN A 1 93 ? 21.144 18.922 -0.264 1.00 61.88 93 GLN A N 1
ATOM 693 C CA . GLN A 1 93 ? 21.392 19.961 -1.262 1.00 61.88 93 GLN A CA 1
ATOM 694 C C . GLN A 1 93 ? 20.150 20.302 -2.106 1.00 61.88 93 GLN A C 1
ATOM 696 O O . GLN A 1 93 ? 20.228 21.184 -2.960 1.00 61.88 93 GLN A O 1
ATOM 701 N N . GLY A 1 94 ? 19.007 19.641 -1.874 1.00 57.66 94 GLY A N 1
ATOM 702 C CA . GLY A 1 94 ? 17.769 19.849 -2.633 1.00 57.66 94 GLY A CA 1
ATOM 703 C C . GLY A 1 94 ? 17.869 19.438 -4.107 1.00 57.66 94 GLY A C 1
ATOM 704 O O . GLY A 1 94 ? 17.168 19.995 -4.954 1.00 57.66 94 GLY A O 1
ATOM 705 N N . ILE A 1 95 ? 18.773 18.508 -4.437 1.00 60.47 95 ILE A N 1
ATOM 706 C CA . ILE A 1 95 ? 18.982 18.007 -5.798 1.00 60.47 95 ILE A CA 1
ATOM 707 C C . ILE A 1 95 ? 18.098 16.775 -6.001 1.00 60.47 95 ILE A C 1
ATOM 709 O O . ILE A 1 95 ? 18.396 15.684 -5.506 1.00 60.47 95 ILE A O 1
ATOM 713 N N . TYR A 1 96 ? 17.015 16.965 -6.754 1.00 61.41 96 TYR A N 1
ATOM 714 C CA . TYR A 1 96 ? 16.059 15.915 -7.093 1.00 61.41 96 TYR A CA 1
ATOM 715 C C . TYR A 1 96 ? 16.287 15.410 -8.506 1.00 61.41 96 TYR A C 1
ATOM 717 O O . TYR A 1 96 ? 16.273 16.187 -9.462 1.00 61.41 96 TYR A O 1
ATOM 725 N N . ASP A 1 97 ? 16.417 14.102 -8.649 1.00 63.47 97 ASP A N 1
ATOM 726 C CA . ASP A 1 97 ? 16.396 13.451 -9.949 1.00 63.47 97 ASP A CA 1
ATOM 727 C C . ASP A 1 97 ? 15.569 12.169 -9.888 1.00 63.47 97 ASP A C 1
ATOM 729 O O . ASP A 1 97 ? 14.963 11.831 -8.864 1.00 63.47 97 ASP A O 1
ATOM 733 N N . GLU A 1 98 ? 15.521 11.467 -11.017 1.00 54.03 98 GLU A N 1
ATOM 734 C CA . GLU A 1 98 ? 14.818 10.202 -11.090 1.00 54.03 98 GLU A CA 1
ATOM 735 C C . GLU A 1 98 ? 15.335 9.188 -10.077 1.00 54.03 98 GLU A C 1
ATOM 737 O O . GLU A 1 98 ? 14.512 8.403 -9.673 1.00 54.03 98 GLU A O 1
ATOM 742 N N . ASN A 1 99 ? 16.595 9.242 -9.623 1.00 55.84 99 ASN A N 1
ATOM 743 C CA . ASN A 1 99 ? 17.242 8.351 -8.650 1.00 55.84 99 ASN A CA 1
ATOM 744 C C . ASN A 1 99 ? 17.212 8.880 -7.195 1.00 55.84 99 ASN A C 1
ATOM 746 O O . ASN A 1 99 ? 17.483 8.110 -6.271 1.00 55.84 99 ASN A O 1
ATOM 750 N N . ASN A 1 100 ? 16.859 10.152 -6.976 1.00 57.66 100 ASN A N 1
ATOM 751 C CA . ASN A 1 100 ? 16.785 10.815 -5.671 1.00 57.66 100 ASN A CA 1
ATOM 752 C C . ASN A 1 100 ? 15.504 11.670 -5.516 1.00 57.66 100 ASN A C 1
ATOM 754 O O . ASN A 1 100 ? 15.551 12.900 -5.611 1.00 57.66 100 ASN A O 1
ATOM 758 N N . PRO A 1 101 ? 14.331 11.049 -5.306 1.00 56.50 101 PRO A N 1
ATOM 759 C CA . PRO A 1 101 ? 13.064 11.764 -5.246 1.00 56.50 101 PRO A CA 1
ATOM 760 C C . PRO A 1 101 ? 12.835 12.472 -3.893 1.00 56.50 101 PRO A C 1
ATOM 762 O O . PRO A 1 101 ? 13.279 11.991 -2.848 1.00 56.50 101 PRO A O 1
ATOM 765 N N . PRO A 1 102 ? 12.005 13.535 -3.871 1.00 55.22 102 PRO A N 1
ATOM 766 C CA . PRO A 1 102 ? 11.759 14.412 -2.710 1.00 55.22 102 PRO A CA 1
ATOM 767 C C . PRO A 1 102 ? 11.117 13.745 -1.481 1.00 55.22 102 PRO A C 1
ATOM 769 O O . PRO A 1 102 ? 10.930 14.380 -0.441 1.00 55.22 102 PRO A O 1
ATOM 772 N N . LEU A 1 103 ? 10.760 12.462 -1.581 1.00 56.94 103 LEU A N 1
ATOM 773 C CA . LEU A 1 103 ? 10.248 11.679 -0.460 1.00 56.94 103 LEU A CA 1
ATOM 774 C C . LEU A 1 103 ? 11.297 11.528 0.648 1.00 56.94 103 LEU A C 1
ATOM 776 O O . LEU A 1 103 ? 10.925 11.587 1.816 1.00 56.94 103 LEU A O 1
ATOM 780 N N . VAL A 1 104 ? 12.578 11.382 0.292 1.00 55.25 104 VAL A N 1
ATOM 781 C CA . VAL A 1 104 ? 13.689 11.255 1.252 1.00 55.25 104 VAL A CA 1
ATOM 782 C C . VAL A 1 104 ? 13.876 12.556 2.038 1.00 55.25 104 VAL A C 1
ATOM 784 O O . VAL A 1 104 ? 13.969 12.521 3.260 1.00 55.25 104 VAL A O 1
ATOM 787 N N . ASP A 1 105 ? 13.812 13.706 1.372 1.00 51.88 105 ASP A N 1
ATOM 788 C CA . ASP A 1 105 ? 13.935 15.030 1.995 1.00 51.88 105 ASP A CA 1
ATOM 789 C C . ASP A 1 105 ? 12.758 15.352 2.908 1.00 51.88 105 ASP A C 1
ATOM 791 O O . ASP A 1 105 ? 12.946 15.808 4.036 1.00 51.88 105 ASP A O 1
ATOM 795 N N . SER A 1 106 ? 11.530 15.075 2.452 1.00 51.84 106 SER A N 1
ATOM 796 C CA . SER A 1 106 ? 10.339 15.239 3.294 1.00 51.84 106 SER A CA 1
ATOM 797 C C . SER A 1 106 ? 10.423 14.346 4.537 1.00 51.84 106 SER A C 1
ATOM 799 O O . SER A 1 106 ? 10.034 14.774 5.619 1.00 51.84 106 SER A O 1
ATOM 801 N N . LEU A 1 107 ? 10.990 13.142 4.408 1.00 55.44 107 LEU A N 1
ATOM 802 C CA . LEU A 1 107 ? 11.246 12.215 5.513 1.00 55.44 107 LEU A CA 1
ATOM 803 C C . LEU A 1 107 ? 12.320 12.715 6.487 1.00 55.44 107 LEU A C 1
ATOM 805 O O . LEU A 1 107 ? 12.081 12.711 7.692 1.00 55.44 107 LEU A O 1
ATOM 809 N N . LEU A 1 108 ? 13.470 13.173 5.989 1.00 53.03 108 LEU A N 1
ATOM 810 C CA . LEU A 1 108 ? 14.558 13.701 6.819 1.00 53.03 108 LEU A CA 1
ATOM 811 C C . LEU A 1 108 ? 14.135 14.990 7.535 1.00 53.03 108 LEU A C 1
ATOM 813 O O . LEU A 1 108 ? 14.335 15.118 8.739 1.00 53.03 108 LEU A O 1
ATOM 817 N N . SER A 1 109 ? 13.437 15.888 6.835 1.00 53.00 109 SER A N 1
ATOM 818 C CA . SER A 1 109 ? 12.893 17.115 7.428 1.00 53.00 109 SER A CA 1
ATOM 819 C C . SER A 1 109 ? 11.818 16.846 8.491 1.00 53.00 109 SER A C 1
ATOM 821 O O . SER A 1 109 ? 11.708 17.596 9.460 1.00 53.00 109 SER A O 1
ATOM 823 N N . ALA A 1 110 ? 11.025 15.778 8.344 1.00 52.09 110 ALA A N 1
ATOM 824 C CA . ALA A 1 110 ? 10.031 15.383 9.339 1.00 52.09 110 ALA A CA 1
ATOM 825 C C . ALA A 1 110 ? 10.690 14.808 10.602 1.00 52.09 110 ALA A C 1
ATOM 827 O O . ALA A 1 110 ? 10.223 15.084 11.704 1.00 52.09 110 ALA A O 1
ATOM 828 N N . ILE A 1 111 ? 11.794 14.070 10.451 1.00 52.69 111 ILE A N 1
ATOM 829 C CA . ILE A 1 111 ? 12.583 13.537 11.571 1.00 52.69 111 ILE A CA 1
ATOM 830 C C . ILE A 1 111 ? 13.296 14.663 12.324 1.00 52.69 111 ILE A C 1
ATOM 832 O O . ILE A 1 111 ? 13.210 14.720 13.548 1.00 52.69 111 ILE A O 1
ATOM 836 N N . ASP A 1 112 ? 13.928 15.602 11.616 1.00 50.75 112 ASP A N 1
ATOM 837 C CA . ASP A 1 112 ? 14.617 16.743 12.238 1.00 50.75 112 ASP A CA 1
ATOM 838 C C . ASP A 1 112 ? 13.664 17.660 13.025 1.00 50.75 112 ASP A C 1
ATOM 840 O O . ASP A 1 112 ? 14.078 18.324 13.978 1.00 50.75 112 ASP A O 1
ATOM 844 N N . ASN A 1 113 ? 12.381 17.687 12.652 1.00 50.44 113 ASN A N 1
ATOM 845 C CA . ASN A 1 113 ? 11.350 18.444 13.359 1.00 50.44 113 ASN A CA 1
ATOM 846 C C . ASN A 1 113 ? 10.757 17.709 14.577 1.00 50.44 113 ASN A C 1
ATOM 848 O O . ASN A 1 113 ? 10.204 18.379 15.441 1.00 50.44 113 ASN A O 1
ATOM 852 N N . GLU A 1 114 ? 10.872 16.378 14.683 1.00 44.41 114 GLU A N 1
ATOM 853 C CA . GLU A 1 114 ? 10.443 15.616 15.875 1.00 44.41 114 GLU A CA 1
ATOM 854 C C . GLU A 1 114 ? 11.540 15.508 16.956 1.00 44.41 114 GLU A C 1
ATOM 856 O O . GLU A 1 114 ? 11.242 15.142 18.091 1.00 44.41 114 GLU A O 1
ATOM 861 N N . VAL A 1 115 ? 12.799 15.846 16.641 1.00 41.12 115 VAL A N 1
ATOM 862 C CA . VAL A 1 115 ? 13.937 15.829 17.591 1.00 41.12 115 VAL A CA 1
ATOM 863 C C . VAL A 1 115 ? 14.160 17.199 18.275 1.00 41.12 115 VAL A C 1
ATOM 865 O O . VAL A 1 115 ? 15.121 17.374 19.025 1.00 41.12 115 VAL A O 1
ATOM 868 N N . LYS A 1 116 ? 13.263 18.173 18.071 1.00 35.16 116 LYS A N 1
ATOM 869 C CA . LYS A 1 116 ? 13.274 19.481 18.751 1.00 35.16 116 LYS A CA 1
ATOM 870 C C . LYS A 1 116 ? 12.141 19.649 19.753 1.00 35.16 116 LYS A C 1
ATOM 872 O O . LYS A 1 116 ? 11.010 19.218 19.450 1.00 35.16 116 LYS A O 1
#

Radius of gyration: 16.24 Å; chains: 1; bounding box: 44×34×36 Å

Foldseek 3Di:
DPPDDPLRVLLCQCVQVVHPLSNPPAAEAEAQDPDDPVQVSCVVSPHDYYDYPPDDCVVVVVVVVVSLVVVVVVVVVCVVVVPDDVLVVCLVVVNDDPNRHCSVNVSVVVVVVVVD

Organism: NCBI:txid203795